Protein AF-A0A4D8Q674-F1 (afdb_monomer_lite)

Radius of gyration: 17.59 Å; chains: 1; bounding box: 39×34×54 Å

Foldseek 3Di:
DDDDAPPVQDQPDDPVSPDDDPDDGDGHPDDDPLLVQLVVLVVQLVVLVVQLVPDDPVCVVVVDPSNVVSVVSNVVSLVSNLCSCQPDPVSLSSLVVVLVPDDPPDVVNVVCVVSSVVRVD

Secondary structure (DSSP, 8-state):
---------S-SS-STTSS--SSPPPPTTPPPHHHHHHHHHHHHHHHHHHHHHHS-HHHHHHT-HHHHHHHHHHHHHHHHHHHHHTSSHHHHHHHHHHHHHS-TT-HHHHHHHHHHHHH--

Sequence (121 aa):
MMSAYSRYLDHPLSRGYREPPPTDYVGAGELPPEEMEVRLALAAWAEANREYNRLGVFDRLFGTAAERKARAAAVRATEILTETAGRTPEHVAALSRFVSVIPKDHGARQALAPLIARVGA

Organism: Azospirillum brasilense (NCBI:txid192)

Structure (mmCIF, N/CA/C/O backbone):
data_AF-A0A4D8Q674-F1
#
_entry.id   AF-A0A4D8Q674-F1
#
loop_
_atom_site.group_PDB
_atom_site.id
_atom_site.type_symbol
_atom_site.label_atom_id
_atom_site.label_alt_id
_atom_site.label_comp_id
_atom_site.label_asym_id
_atom_site.label_entity_id
_atom_site.label_seq_id
_atom_site.pdbx_PDB_ins_code
_atom_site.Cartn_x
_atom_site.Cartn_y
_atom_site.Cartn_z
_atom_site.occupancy
_atom_site.B_iso_or_equiv
_atom_site.auth_seq_id
_atom_site.auth_comp_id
_atom_site.auth_asym_id
_atom_site.auth_atom_id
_atom_site.pdbx_PDB_model_num
ATOM 1 N N . MET A 1 1 ? 16.180 -19.936 -33.296 1.00 40.00 1 MET A N 1
ATOM 2 C CA . MET A 1 1 ? 16.243 -20.083 -31.829 1.00 40.00 1 MET A CA 1
ATOM 3 C C . MET A 1 1 ? 16.816 -18.779 -31.286 1.00 40.00 1 MET A C 1
ATOM 5 O O . MET A 1 1 ? 17.993 -18.535 -31.489 1.00 40.00 1 MET A O 1
ATOM 9 N N . MET A 1 2 ? 15.986 -17.894 -30.729 1.00 31.62 2 MET A N 1
ATOM 10 C CA . MET A 1 2 ? 16.432 -16.698 -29.999 1.00 31.62 2 MET A CA 1
ATOM 11 C C . MET A 1 2 ? 15.600 -16.619 -28.718 1.00 31.62 2 MET A C 1
ATOM 13 O O . MET A 1 2 ? 14.395 -16.386 -28.773 1.00 31.62 2 MET A O 1
ATOM 17 N N . SER A 1 3 ? 16.268 -16.915 -27.601 1.00 36.03 3 SER A N 1
ATOM 18 C CA . SER A 1 3 ? 15.808 -16.719 -26.220 1.00 36.03 3 SER A CA 1
ATOM 19 C C . SER A 1 3 ? 15.387 -15.255 -26.026 1.00 36.03 3 SER A C 1
ATOM 21 O O . SER A 1 3 ? 16.068 -14.357 -26.507 1.00 36.03 3 SER A O 1
ATOM 23 N N . ALA A 1 4 ? 14.183 -14.984 -25.523 1.00 41.06 4 ALA A N 1
ATOM 24 C CA . ALA A 1 4 ? 13.855 -14.913 -24.096 1.00 41.06 4 ALA A CA 1
ATOM 25 C C . ALA A 1 4 ? 14.394 -13.631 -23.427 1.00 41.06 4 ALA A C 1
ATOM 27 O O . ALA A 1 4 ? 15.330 -13.673 -22.638 1.00 41.06 4 ALA A O 1
ATOM 28 N N . TYR A 1 5 ? 13.765 -12.492 -23.728 1.00 36.34 5 TYR A N 1
ATOM 29 C CA . TYR A 1 5 ? 13.939 -11.256 -22.963 1.00 36.34 5 TYR A CA 1
ATOM 30 C C . TYR A 1 5 ? 12.572 -10.620 -22.730 1.00 36.34 5 TYR A C 1
ATOM 32 O O . TYR A 1 5 ? 11.934 -10.155 -23.674 1.00 36.34 5 TYR A O 1
ATOM 40 N N . SER A 1 6 ? 12.120 -10.591 -21.476 1.00 42.38 6 SER A N 1
ATOM 41 C CA . SER A 1 6 ? 10.995 -9.745 -21.079 1.00 42.38 6 SER A CA 1
ATOM 42 C C . SER A 1 6 ? 11.545 -8.440 -20.522 1.00 42.38 6 SER A C 1
ATOM 44 O O . SER A 1 6 ? 11.628 -8.242 -19.313 1.00 42.38 6 SER A O 1
ATOM 46 N N . ARG A 1 7 ? 11.892 -7.520 -21.429 1.00 47.84 7 ARG A N 1
ATOM 47 C CA . ARG A 1 7 ? 11.858 -6.091 -21.122 1.00 47.84 7 ARG A CA 1
ATOM 48 C C . ARG A 1 7 ? 10.386 -5.839 -20.779 1.00 47.84 7 ARG A C 1
ATOM 50 O O . ARG A 1 7 ? 9.587 -5.948 -21.697 1.00 47.84 7 ARG A O 1
ATOM 57 N N . TYR A 1 8 ? 9.945 -5.548 -19.544 1.00 46.34 8 TYR A N 1
ATOM 58 C CA . TYR A 1 8 ? 8.555 -5.058 -19.309 1.00 46.34 8 TYR A CA 1
ATOM 59 C C . TYR A 1 8 ? 8.423 -3.622 -19.790 1.00 46.34 8 TYR A C 1
ATOM 61 O O . TYR A 1 8 ? 7.955 -2.708 -19.114 1.00 46.34 8 TYR A O 1
ATOM 69 N N . LEU A 1 9 ? 8.924 -3.493 -21.008 1.00 41.72 9 LEU A N 1
ATOM 70 C CA . LEU A 1 9 ? 9.182 -2.366 -21.793 1.00 41.72 9 LEU A CA 1
ATOM 71 C C . LEU A 1 9 ? 8.153 -2.407 -23.029 1.00 41.72 9 LEU A C 1
ATOM 73 O O . LEU A 1 9 ? 8.640 -2.529 -24.141 1.00 41.72 9 LEU A O 1
ATOM 77 N N . ASP A 1 10 ? 6.782 -2.425 -22.923 1.00 46.00 10 ASP A N 1
ATOM 78 C CA . ASP A 1 10 ? 5.856 -1.227 -23.154 1.00 46.00 10 ASP A CA 1
ATOM 79 C C . ASP A 1 10 ? 5.058 -0.606 -21.941 1.00 46.00 10 ASP A C 1
ATOM 81 O O . ASP A 1 10 ? 4.371 -1.315 -21.210 1.00 46.00 10 ASP A O 1
ATOM 85 N N . HIS A 1 11 ? 5.189 0.723 -21.672 1.00 45.94 11 HIS A N 1
ATOM 86 C CA . HIS A 1 11 ? 4.459 1.439 -20.597 1.00 45.94 11 HIS A CA 1
ATOM 87 C C . HIS A 1 11 ? 2.995 1.316 -20.976 1.00 45.94 11 HIS A C 1
ATOM 89 O O . HIS A 1 11 ? 2.693 1.521 -22.153 1.00 45.94 11 HIS A O 1
ATOM 95 N N . PRO A 1 12 ? 2.045 1.105 -20.049 1.00 49.25 12 PRO A N 1
ATOM 96 C CA . PRO A 1 12 ? 0.657 0.991 -20.469 1.00 49.25 12 PRO A CA 1
ATOM 97 C C . PRO A 1 12 ? 0.154 2.220 -21.251 1.00 49.25 12 PRO A C 1
ATOM 99 O O . PRO A 1 12 ? -0.845 2.077 -21.943 1.00 49.25 12 PRO A O 1
ATOM 102 N N . LEU A 1 13 ? 0.829 3.391 -21.184 1.00 41.25 13 LEU A N 1
ATOM 103 C CA . LEU A 1 13 ? 0.395 4.644 -21.825 1.00 41.25 13 LEU A CA 1
ATOM 104 C C . LEU A 1 13 ? 1.499 5.688 -22.221 1.00 41.25 13 LEU A C 1
ATOM 106 O O . LEU A 1 13 ? 1.140 6.844 -22.419 1.00 41.25 13 LEU A O 1
ATOM 110 N N . SER A 1 14 ? 2.807 5.386 -22.392 1.00 41.69 14 SER A N 1
ATOM 111 C CA . SER A 1 14 ? 3.807 6.424 -22.808 1.00 41.69 14 SER A CA 1
ATOM 112 C C . SER A 1 14 ? 4.899 5.983 -23.809 1.00 41.69 14 SER A C 1
ATOM 114 O O . SER A 1 14 ? 5.459 4.898 -23.697 1.00 41.69 14 SER A O 1
ATOM 116 N N . ARG A 1 15 ? 5.230 6.894 -24.754 1.00 39.22 15 ARG A N 1
ATOM 117 C CA . ARG A 1 15 ? 6.215 6.810 -25.870 1.00 39.22 15 ARG A CA 1
ATOM 118 C C . ARG A 1 15 ? 7.691 6.674 -25.447 1.00 39.22 15 ARG A C 1
ATOM 120 O O . ARG A 1 15 ? 8.512 6.307 -26.288 1.00 39.22 15 ARG A O 1
ATOM 127 N N . GLY A 1 16 ? 8.035 6.982 -24.193 1.00 42.06 16 GLY A N 1
ATOM 128 C CA . GLY A 1 16 ? 9.397 6.969 -23.617 1.00 42.06 16 GLY A CA 1
ATOM 129 C C . GLY A 1 16 ? 9.958 5.574 -23.332 1.00 42.06 16 GLY A C 1
ATOM 130 O O . GLY A 1 16 ? 10.714 5.369 -22.397 1.00 42.06 16 GLY A O 1
ATOM 131 N N . TYR A 1 17 ? 9.549 4.610 -24.138 1.00 48.50 17 TYR A N 1
ATOM 132 C CA . TYR A 1 17 ? 9.998 3.229 -24.115 1.00 48.50 17 TYR A CA 1
ATOM 133 C C . TYR A 1 17 ? 11.053 2.903 -25.160 1.00 48.50 17 TYR A C 1
ATOM 135 O O . TYR A 1 17 ? 11.489 1.762 -25.315 1.00 48.50 17 TYR A O 1
ATOM 143 N N . ARG A 1 18 ? 11.458 3.918 -25.918 1.00 39.50 18 ARG A N 1
ATOM 144 C CA . ARG A 1 18 ? 12.379 3.791 -27.043 1.00 39.50 18 ARG A CA 1
ATOM 145 C C . ARG A 1 18 ? 13.849 3.742 -26.647 1.00 39.50 18 ARG A C 1
ATOM 147 O O . ARG A 1 18 ? 14.642 3.342 -27.489 1.00 39.50 18 ARG A O 1
ATOM 154 N N . GLU A 1 19 ? 14.209 4.066 -25.409 1.00 37.97 19 GLU A N 1
ATOM 155 C CA . GLU A 1 19 ? 15.609 4.059 -24.979 1.00 37.97 19 GLU A CA 1
ATOM 156 C C . GLU A 1 19 ? 15.793 3.073 -23.817 1.00 37.97 19 GLU A C 1
ATOM 158 O O . GLU A 1 19 ? 15.081 3.174 -22.815 1.00 37.97 19 GLU A O 1
ATOM 163 N N . PRO A 1 20 ? 16.653 2.047 -23.968 1.00 42.28 20 PRO A N 1
ATOM 164 C CA . PRO A 1 20 ? 16.890 1.082 -22.907 1.00 42.28 20 PRO A CA 1
ATOM 165 C C . PRO A 1 20 ? 17.674 1.744 -21.760 1.00 42.28 20 PRO A C 1
ATOM 167 O O . PRO A 1 20 ? 18.674 2.412 -22.034 1.00 42.28 20 PRO A O 1
ATOM 170 N N . PRO A 1 21 ? 17.250 1.566 -20.492 1.00 42.53 21 PRO A N 1
ATOM 171 C CA . PRO A 1 21 ? 18.035 2.003 -19.343 1.00 42.53 21 PRO A CA 1
ATOM 172 C C . PRO A 1 21 ? 19.382 1.256 -19.304 1.00 42.53 21 PRO A C 1
ATOM 174 O O . PRO A 1 21 ? 19.467 0.116 -19.772 1.00 42.53 21 PRO A O 1
ATOM 177 N N . PRO A 1 22 ? 20.448 1.874 -18.769 1.00 41.44 22 PRO A N 1
ATOM 178 C CA . PRO A 1 22 ? 21.785 1.298 -18.751 1.00 41.44 22 PRO A CA 1
ATOM 179 C C . PRO A 1 22 ? 21.950 0.356 -17.549 1.00 41.44 22 PRO A C 1
ATOM 181 O O . PRO A 1 22 ? 22.749 0.638 -16.662 1.00 41.44 22 PRO A O 1
ATOM 184 N N . THR A 1 23 ? 21.191 -0.741 -17.476 1.00 43.50 23 THR A N 1
ATOM 185 C CA . THR A 1 23 ? 21.369 -1.716 -16.383 1.00 43.50 23 THR A CA 1
ATOM 186 C C . THR A 1 23 ? 20.956 -3.139 -16.756 1.00 43.50 23 THR A C 1
ATOM 188 O O . THR A 1 23 ? 20.232 -3.367 -17.725 1.00 43.50 23 THR A O 1
ATOM 191 N N . ASP A 1 24 ? 21.504 -4.082 -15.988 1.00 47.12 24 ASP A N 1
ATOM 192 C CA . ASP A 1 24 ? 21.675 -5.505 -16.273 1.00 47.12 24 ASP A CA 1
ATOM 193 C C . ASP A 1 24 ? 20.411 -6.270 -16.699 1.00 47.12 24 ASP A C 1
ATOM 195 O O . ASP A 1 24 ? 19.303 -6.077 -16.202 1.00 47.12 24 ASP A O 1
ATOM 199 N N . TYR A 1 25 ? 20.611 -7.190 -17.643 1.00 52.34 25 TYR A N 1
ATOM 200 C CA . TYR A 1 25 ? 19.582 -8.059 -18.205 1.00 52.34 25 TYR A CA 1
ATOM 201 C C . TYR A 1 25 ? 18.948 -8.958 -17.127 1.00 52.34 25 TYR A C 1
ATOM 203 O O . TYR A 1 25 ? 19.627 -9.806 -16.556 1.00 52.34 25 TYR A O 1
ATOM 211 N N . VAL A 1 26 ? 17.632 -8.835 -16.914 1.00 49.84 26 VAL A N 1
ATOM 212 C CA . VAL A 1 26 ? 16.843 -9.766 -16.084 1.00 49.84 26 VAL A CA 1
ATOM 213 C C . VAL A 1 26 ? 16.473 -11.001 -16.912 1.00 49.84 26 VAL A C 1
ATOM 215 O O . VAL A 1 26 ? 15.988 -10.874 -18.045 1.00 49.84 26 VAL A O 1
ATOM 218 N N . GLY A 1 27 ? 16.714 -12.200 -16.374 1.00 45.41 27 GLY A N 1
ATOM 219 C CA . GLY A 1 27 ? 16.444 -13.461 -17.060 1.00 45.41 27 GLY A CA 1
ATOM 220 C C . GLY A 1 27 ? 14.954 -13.657 -17.353 1.00 45.41 27 GLY A C 1
ATOM 221 O O . GLY A 1 27 ? 14.075 -13.209 -16.617 1.00 45.41 27 GLY A O 1
ATOM 222 N N . ALA A 1 28 ? 14.625 -14.338 -18.451 1.00 44.72 28 ALA A N 1
ATOM 223 C CA . ALA A 1 28 ? 13.232 -14.645 -18.759 1.00 44.72 28 ALA A CA 1
ATOM 224 C C . ALA A 1 28 ? 12.599 -15.517 -17.660 1.00 44.72 28 ALA A C 1
ATOM 226 O O . ALA A 1 28 ? 13.077 -16.612 -17.377 1.00 44.72 28 ALA A O 1
ATOM 227 N N . GLY A 1 29 ? 11.500 -15.033 -17.075 1.00 52.47 29 GLY A N 1
ATOM 228 C CA . GLY A 1 29 ? 10.817 -15.681 -15.950 1.00 52.47 29 GLY A CA 1
ATOM 229 C C . GLY A 1 29 ? 11.205 -15.127 -14.576 1.00 52.47 29 GLY A C 1
ATOM 230 O O . GLY A 1 29 ? 10.549 -15.466 -13.593 1.00 52.47 29 GLY A O 1
ATOM 231 N N . GLU A 1 30 ? 12.204 -14.247 -14.499 1.00 60.31 30 GLU A N 1
ATOM 232 C CA . GLU A 1 30 ? 12.587 -13.580 -13.257 1.00 60.31 30 GLU A CA 1
ATOM 233 C C . GLU A 1 30 ? 11.774 -12.299 -13.046 1.00 60.31 30 GLU A C 1
ATOM 235 O O . GLU A 1 30 ? 11.471 -11.546 -13.977 1.00 60.31 30 GLU A O 1
ATOM 240 N N . LEU A 1 31 ? 11.386 -12.069 -11.792 1.00 65.88 31 LEU A N 1
ATOM 241 C CA . LEU A 1 31 ? 10.787 -10.812 -11.365 1.00 65.88 31 LEU A CA 1
ATOM 242 C C . LEU A 1 31 ? 11.900 -9.777 -11.178 1.00 65.88 31 LEU A C 1
ATOM 244 O O . LEU A 1 31 ? 12.851 -10.071 -10.452 1.00 65.88 31 LEU A O 1
ATOM 248 N N . PRO A 1 32 ? 11.773 -8.571 -11.762 1.00 75.06 32 PRO A N 1
ATOM 249 C CA . PRO A 1 32 ? 12.696 -7.483 -11.475 1.00 75.06 32 PRO A CA 1
ATOM 250 C C . PRO A 1 32 ? 12.771 -7.224 -9.963 1.00 75.06 32 PRO A C 1
ATOM 252 O O . PRO A 1 32 ? 11.733 -7.310 -9.287 1.00 75.06 32 PRO A O 1
ATOM 255 N N . PRO A 1 33 ? 13.955 -6.904 -9.418 1.00 82.12 33 PRO A N 1
ATOM 256 C CA . PRO A 1 33 ? 14.118 -6.659 -7.988 1.00 82.12 33 PRO A CA 1
ATOM 257 C C . PRO A 1 33 ? 13.190 -5.542 -7.490 1.00 82.12 33 PRO A C 1
ATOM 259 O O . PRO A 1 33 ? 12.568 -5.687 -6.440 1.00 82.12 33 PRO A O 1
ATOM 262 N N . GLU A 1 34 ? 12.968 -4.501 -8.292 1.00 83.50 34 GLU A N 1
ATOM 263 C CA . GLU A 1 34 ? 12.061 -3.392 -7.976 1.00 83.50 34 GLU A CA 1
ATOM 264 C C . GLU A 1 34 ? 10.605 -3.860 -7.881 1.00 83.50 34 GLU A C 1
ATOM 266 O O . GLU A 1 34 ? 9.838 -3.407 -7.031 1.00 83.50 34 GLU A O 1
ATOM 271 N N . GLU A 1 35 ? 10.201 -4.812 -8.729 1.00 83.69 35 GLU A N 1
ATOM 272 C CA . GLU A 1 35 ? 8.858 -5.383 -8.656 1.00 83.69 35 GLU A CA 1
ATOM 273 C C . GLU A 1 35 ? 8.690 -6.261 -7.413 1.00 83.69 35 GLU A C 1
ATOM 275 O O . GLU A 1 35 ? 7.621 -6.251 -6.797 1.00 83.69 35 GLU A O 1
ATOM 280 N N . MET A 1 36 ? 9.736 -6.981 -7.004 1.00 86.88 36 MET A N 1
ATOM 281 C CA . MET A 1 36 ? 9.733 -7.726 -5.745 1.00 86.88 36 MET A CA 1
ATOM 282 C C . MET A 1 36 ? 9.612 -6.782 -4.540 1.00 86.88 36 MET A C 1
ATOM 284 O O . MET A 1 36 ? 8.763 -7.006 -3.676 1.00 86.88 36 MET A O 1
ATOM 288 N N . GLU A 1 37 ? 10.395 -5.703 -4.502 1.00 90.75 37 GLU A N 1
ATOM 289 C CA . GLU A 1 37 ? 10.343 -4.696 -3.435 1.00 90.75 37 GLU A CA 1
ATOM 290 C C . GLU A 1 37 ? 8.955 -4.055 -3.323 1.00 90.75 37 GLU A C 1
ATOM 292 O O . GLU A 1 37 ? 8.371 -4.007 -2.234 1.00 90.75 37 GLU A O 1
ATOM 297 N N . VAL A 1 38 ? 8.374 -3.637 -4.453 1.00 90.12 38 VAL A N 1
ATOM 298 C CA . VAL A 1 38 ? 7.022 -3.061 -4.487 1.00 90.12 38 VAL A CA 1
ATOM 299 C C . VAL A 1 38 ? 5.970 -4.077 -4.037 1.00 90.12 38 VAL A C 1
ATOM 301 O O . VAL A 1 38 ? 5.065 -3.719 -3.283 1.00 90.12 38 VAL A O 1
ATOM 304 N N . ARG A 1 39 ? 6.078 -5.353 -4.431 1.00 90.62 39 ARG A N 1
ATOM 305 C CA . ARG A 1 39 ? 5.149 -6.413 -3.993 1.00 90.62 39 ARG A CA 1
ATOM 306 C C . ARG A 1 39 ? 5.219 -6.664 -2.490 1.00 90.62 39 ARG A C 1
ATOM 308 O O . ARG A 1 39 ? 4.172 -6.822 -1.863 1.00 90.62 39 ARG A O 1
ATOM 315 N N . LEU A 1 40 ? 6.417 -6.682 -1.909 1.00 93.50 40 LEU A N 1
ATOM 316 C CA . LEU A 1 40 ? 6.598 -6.840 -0.464 1.00 93.50 40 LEU A CA 1
ATOM 317 C C . LEU A 1 40 ? 5.989 -5.659 0.303 1.00 93.50 40 LEU A C 1
ATOM 319 O O . LEU A 1 40 ? 5.240 -5.868 1.261 1.00 93.50 40 LEU A O 1
ATOM 323 N N . ALA A 1 41 ? 6.234 -4.430 -0.158 1.00 93.81 41 ALA A N 1
ATOM 324 C CA . ALA A 1 41 ? 5.642 -3.231 0.431 1.00 93.81 41 ALA A CA 1
ATOM 325 C C . ALA A 1 41 ? 4.105 -3.223 0.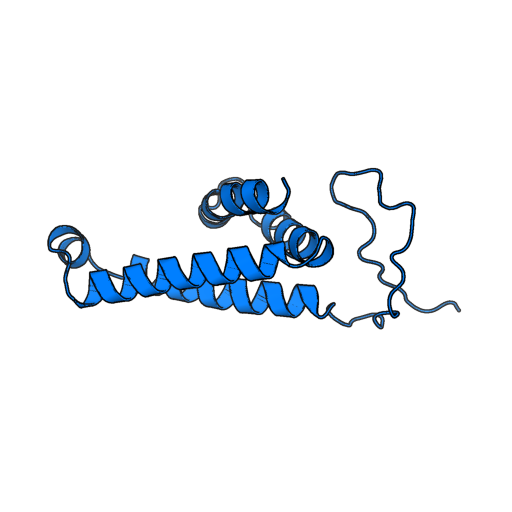305 1.00 93.81 41 ALA A C 1
ATOM 327 O O . ALA A 1 41 ? 3.403 -2.908 1.267 1.00 93.81 41 ALA A O 1
ATOM 328 N N . LEU A 1 42 ? 3.567 -3.640 -0.846 1.00 92.81 42 LEU A N 1
ATOM 329 C CA . LEU A 1 42 ? 2.124 -3.779 -1.072 1.00 92.81 42 LEU A CA 1
ATOM 330 C C . LEU A 1 42 ? 1.488 -4.836 -0.169 1.00 92.81 42 LEU A C 1
ATOM 332 O O . LEU A 1 42 ? 0.399 -4.607 0.355 1.00 92.81 42 LEU A O 1
ATOM 336 N N . ALA A 1 43 ? 2.144 -5.980 0.031 1.00 92.56 43 ALA A N 1
ATOM 337 C CA . ALA A 1 43 ? 1.649 -7.030 0.917 1.00 92.56 43 ALA A CA 1
ATOM 338 C C . ALA A 1 43 ? 1.576 -6.541 2.372 1.00 92.56 43 ALA A C 1
ATOM 340 O O . ALA A 1 43 ? 0.557 -6.736 3.039 1.00 92.56 43 ALA A O 1
ATOM 341 N N . ALA A 1 44 ? 2.614 -5.841 2.840 1.00 93.38 44 ALA A N 1
ATOM 342 C CA . ALA A 1 44 ? 2.629 -5.232 4.169 1.00 93.38 44 ALA A CA 1
ATOM 343 C C . ALA A 1 44 ? 1.529 -4.168 4.323 1.00 93.38 44 ALA A C 1
ATOM 345 O O . ALA A 1 44 ? 0.809 -4.154 5.323 1.00 93.38 44 ALA A O 1
ATOM 346 N N . TRP A 1 45 ? 1.349 -3.315 3.311 1.00 95.44 45 TRP A N 1
ATOM 347 C CA . TRP A 1 45 ? 0.270 -2.330 3.271 1.00 95.44 45 TRP A CA 1
ATOM 348 C C . TRP A 1 45 ? -1.115 -2.981 3.315 1.00 95.44 45 TRP A C 1
ATOM 350 O O . TRP A 1 45 ? -1.980 -2.540 4.078 1.00 95.44 45 TRP A O 1
ATOM 360 N N . ALA A 1 46 ? -1.326 -4.045 2.540 1.00 92.44 46 ALA A N 1
ATOM 361 C CA . ALA A 1 46 ? -2.596 -4.754 2.483 1.00 92.44 46 ALA A CA 1
ATOM 362 C C . ALA A 1 46 ? -2.947 -5.397 3.831 1.00 92.44 46 ALA A C 1
ATOM 364 O O . ALA A 1 46 ? -4.079 -5.244 4.293 1.00 92.44 46 ALA A O 1
ATOM 365 N N . GLU A 1 47 ? -1.996 -6.064 4.493 1.00 94.50 47 GLU A N 1
ATOM 366 C CA . GLU A 1 47 ? -2.259 -6.684 5.797 1.00 94.50 47 GLU A CA 1
ATOM 367 C C . GLU A 1 47 ? -2.495 -5.630 6.887 1.00 94.50 47 GLU A C 1
ATOM 369 O O . GLU A 1 47 ? -3.459 -5.754 7.642 1.00 94.50 47 GLU A O 1
ATOM 374 N N . ALA A 1 48 ? -1.715 -4.543 6.919 1.00 93.56 48 ALA A N 1
ATOM 375 C CA . ALA A 1 48 ? -1.921 -3.461 7.886 1.00 93.56 48 ALA A CA 1
ATOM 376 C C . ALA A 1 48 ? -3.306 -2.804 7.732 1.00 93.56 48 ALA A C 1
ATOM 378 O O . ALA A 1 48 ? -4.007 -2.557 8.716 1.00 93.56 48 ALA A O 1
ATOM 379 N N . ASN A 1 49 ? -3.752 -2.577 6.492 1.00 91.12 49 ASN A N 1
ATOM 380 C CA . ASN A 1 49 ? -5.096 -2.060 6.226 1.00 91.12 49 ASN A CA 1
ATOM 381 C C . ASN A 1 49 ? -6.182 -3.087 6.548 1.00 91.12 49 ASN A C 1
ATOM 383 O O . ASN A 1 49 ? -7.265 -2.717 6.998 1.00 91.12 49 ASN A O 1
ATOM 387 N N . ARG A 1 50 ? -5.925 -4.380 6.347 1.00 91.81 50 ARG A N 1
ATOM 388 C CA . ARG A 1 50 ? -6.855 -5.442 6.733 1.00 91.81 50 ARG A CA 1
ATOM 389 C C . ARG A 1 50 ? -7.025 -5.506 8.247 1.00 91.81 50 ARG A C 1
ATOM 391 O O . ARG A 1 50 ? -8.153 -5.634 8.713 1.00 91.81 50 ARG A O 1
ATOM 398 N N . GLU A 1 51 ? -5.941 -5.401 9.007 1.00 89.88 51 GLU A N 1
ATOM 399 C CA . GLU A 1 51 ? -5.971 -5.348 10.471 1.00 89.88 51 GLU A CA 1
ATOM 400 C C . GLU A 1 51 ? -6.744 -4.121 10.964 1.00 89.88 51 GLU A C 1
ATOM 402 O O . GLU A 1 51 ? -7.668 -4.267 11.763 1.00 89.88 51 GLU A O 1
ATOM 407 N N . TYR A 1 52 ? -6.468 -2.940 10.405 1.00 90.00 52 TYR A N 1
ATOM 408 C CA . TYR A 1 52 ? -7.226 -1.727 10.718 1.00 90.00 52 TYR A CA 1
ATOM 409 C C . TYR A 1 52 ? -8.722 -1.872 10.399 1.00 90.00 52 TYR A C 1
ATOM 411 O O . TYR A 1 52 ? -9.584 -1.530 11.210 1.00 90.00 52 TYR A O 1
ATOM 419 N N . ASN A 1 53 ? -9.050 -2.447 9.240 1.00 87.94 53 ASN A N 1
ATOM 420 C CA . ASN A 1 53 ? -10.434 -2.619 8.809 1.00 87.94 53 ASN A CA 1
ATOM 421 C C . ASN A 1 53 ? -11.194 -3.709 9.578 1.00 87.94 53 ASN A C 1
ATOM 423 O O . ASN A 1 53 ? -12.423 -3.659 9.618 1.00 87.94 53 ASN A O 1
ATOM 427 N N . ARG A 1 54 ? -10.501 -4.664 10.209 1.00 90.88 54 ARG A N 1
ATOM 428 C CA . ARG A 1 54 ? -11.111 -5.681 11.085 1.00 90.88 54 ARG A CA 1
ATOM 429 C C . ARG A 1 54 ? -11.592 -5.110 12.419 1.00 90.88 54 ARG A C 1
ATOM 431 O O . ARG A 1 54 ? -12.405 -5.755 13.076 1.00 90.88 54 ARG A O 1
ATOM 438 N N . LEU A 1 55 ? -11.108 -3.935 12.822 1.00 89.69 55 LEU A N 1
ATOM 439 C CA . LEU A 1 55 ? -11.539 -3.304 14.065 1.00 89.69 55 LEU A CA 1
ATOM 440 C C . LEU A 1 55 ? -13.013 -2.916 14.008 1.00 89.69 55 LEU A C 1
ATOM 442 O O . LEU A 1 55 ? -13.488 -2.368 13.003 1.00 89.69 55 LEU A O 1
ATOM 446 N N . GLY A 1 56 ? -13.712 -3.184 15.111 1.00 87.81 56 GLY A N 1
ATOM 447 C CA . GLY A 1 56 ? -15.135 -2.921 15.242 1.00 87.81 56 GLY A CA 1
ATOM 448 C C . GLY A 1 56 ? -15.455 -1.427 15.259 1.00 87.81 56 GLY A C 1
ATOM 449 O O . GLY A 1 56 ? -14.600 -0.573 15.490 1.00 87.81 56 GLY A O 1
ATOM 450 N N . VAL A 1 57 ? -16.731 -1.100 15.054 1.00 86.31 57 VAL A N 1
ATOM 451 C CA . VAL A 1 57 ? -17.216 0.292 15.075 1.00 86.31 57 VAL A CA 1
ATOM 452 C C . VAL A 1 57 ? -16.919 0.967 16.420 1.00 86.31 57 VAL A C 1
ATOM 454 O O . VAL A 1 57 ? -16.541 2.134 16.446 1.00 86.31 57 VAL A O 1
ATOM 457 N N . PHE A 1 58 ? -17.007 0.231 17.530 1.00 89.19 58 PHE A N 1
ATOM 458 C CA . PHE A 1 58 ? -16.697 0.763 18.858 1.00 89.19 58 PHE A CA 1
ATOM 459 C C . PHE A 1 58 ? -15.212 1.080 19.049 1.00 89.19 58 PHE A C 1
ATOM 461 O O . PHE A 1 58 ? -14.896 2.118 19.625 1.00 89.19 58 PHE A O 1
ATOM 468 N N . ASP A 1 59 ? -14.304 0.259 18.512 1.00 87.25 59 ASP A N 1
ATOM 469 C CA . ASP A 1 59 ? -12.867 0.555 18.549 1.00 87.25 59 ASP A CA 1
ATOM 470 C C . ASP A 1 59 ? -12.551 1.876 17.846 1.00 87.25 59 ASP A C 1
ATOM 472 O O . ASP A 1 59 ? -11.772 2.683 18.355 1.00 87.25 59 ASP A O 1
ATOM 476 N N . ARG A 1 60 ? -13.220 2.117 16.711 1.00 83.31 60 ARG A N 1
ATOM 477 C CA . ARG A 1 60 ? -13.092 3.346 15.917 1.00 83.31 60 ARG A CA 1
ATOM 478 C C . ARG A 1 60 ? -13.701 4.562 16.601 1.00 83.31 60 ARG A C 1
ATOM 480 O O . ARG A 1 60 ? -13.086 5.621 16.597 1.00 83.31 60 ARG A O 1
ATOM 487 N N . LEU A 1 61 ? -14.882 4.418 17.201 1.00 88.50 61 LEU A N 1
ATOM 488 C CA . LEU A 1 61 ? -15.568 5.521 17.883 1.00 88.50 61 LEU A CA 1
ATOM 489 C C . LEU A 1 61 ? -14.843 5.962 19.156 1.00 88.50 61 LEU A C 1
ATOM 491 O O . LEU A 1 61 ? -14.763 7.155 19.433 1.00 88.50 61 LEU A O 1
ATOM 495 N N . PHE A 1 62 ? -14.312 5.009 19.920 1.00 90.44 62 PHE A N 1
ATOM 496 C CA . PHE A 1 62 ? -13.657 5.293 21.196 1.00 90.44 62 PHE A CA 1
ATOM 497 C C . PHE A 1 62 ? -12.134 5.412 21.089 1.00 90.44 62 PHE A C 1
ATOM 499 O O . PHE A 1 62 ? -11.473 5.636 22.104 1.00 90.44 62 PHE A O 1
ATOM 506 N N . GLY A 1 63 ? -11.571 5.272 19.882 1.00 87.94 63 GLY A N 1
ATOM 507 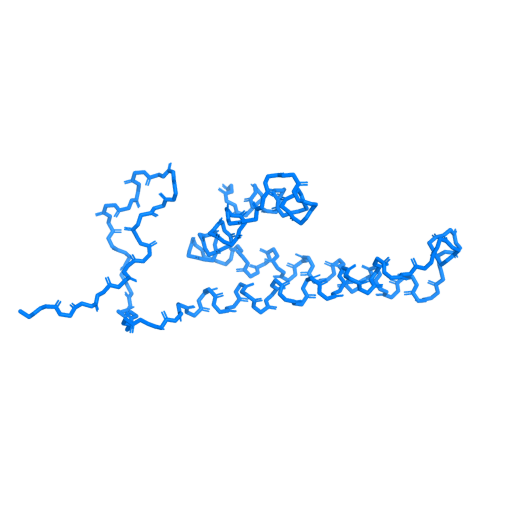C CA . GLY A 1 63 ? -10.139 5.407 19.623 1.00 87.94 63 GLY A CA 1
ATOM 508 C C . GLY A 1 63 ? -9.311 4.532 20.556 1.00 87.94 63 GLY A C 1
ATOM 509 O O . GLY A 1 63 ? -8.415 5.035 21.239 1.00 87.94 63 GLY A O 1
ATOM 510 N N . THR A 1 64 ? -9.658 3.246 20.660 1.00 92.50 64 THR A N 1
ATOM 511 C CA . THR A 1 64 ? -9.031 2.318 21.611 1.00 92.50 64 THR A CA 1
ATOM 512 C C . THR A 1 64 ? -7.523 2.203 21.367 1.00 92.50 64 THR A C 1
ATOM 514 O O . THR A 1 64 ? -7.000 2.573 20.316 1.00 92.50 64 THR A O 1
ATOM 517 N N . ALA A 1 65 ? -6.771 1.683 22.343 1.00 91.81 65 ALA A N 1
ATOM 518 C CA . ALA A 1 65 ? -5.336 1.457 22.147 1.00 91.81 65 ALA A CA 1
ATOM 519 C C . ALA A 1 65 ? -5.054 0.543 20.935 1.00 91.81 65 ALA A C 1
ATOM 521 O O . ALA A 1 65 ? -4.068 0.752 20.228 1.00 91.81 65 ALA A O 1
ATOM 522 N N . ALA A 1 66 ? -5.945 -0.421 20.674 1.00 90.00 66 ALA A N 1
ATOM 523 C CA . ALA A 1 66 ? -5.904 -1.274 19.492 1.00 90.00 66 ALA A CA 1
ATOM 524 C C . ALA A 1 66 ? -6.130 -0.472 18.200 1.00 90.00 66 ALA A C 1
ATOM 526 O O . ALA A 1 66 ? -5.349 -0.617 17.260 1.00 90.00 66 ALA A O 1
ATOM 527 N N . GLU A 1 67 ? -7.120 0.427 18.178 1.00 92.88 67 GLU A N 1
ATOM 528 C CA . GLU A 1 67 ? -7.363 1.322 17.041 1.00 92.88 67 GLU A CA 1
ATOM 529 C C . GLU A 1 67 ? -6.165 2.198 16.724 1.00 92.88 67 GLU A C 1
ATOM 531 O O . GLU A 1 67 ? -5.675 2.172 15.594 1.00 92.88 67 GLU A O 1
ATOM 536 N N . ARG A 1 68 ? -5.621 2.889 17.726 1.00 92.69 68 ARG A N 1
ATOM 537 C CA . ARG A 1 68 ? -4.480 3.785 17.515 1.00 92.69 68 ARG A CA 1
ATOM 538 C C . ARG A 1 68 ? -3.264 3.032 16.991 1.00 92.69 68 ARG A C 1
ATOM 540 O O . ARG A 1 68 ? -2.563 3.536 16.115 1.00 92.69 68 ARG A O 1
ATOM 547 N N . LYS A 1 69 ? -3.022 1.818 17.499 1.00 94.00 69 LYS A N 1
ATOM 548 C CA . LYS A 1 69 ? -1.919 0.960 17.052 1.00 94.00 69 LYS A CA 1
ATOM 549 C C . LYS A 1 69 ? -2.110 0.506 15.604 1.00 94.00 69 LYS A C 1
ATOM 551 O O . LYS A 1 69 ? -1.187 0.661 14.807 1.00 94.00 69 LYS A O 1
ATOM 556 N N . ALA A 1 70 ? -3.283 -0.019 15.256 1.00 92.94 70 ALA A N 1
ATOM 557 C CA . ALA A 1 70 ? -3.566 -0.482 13.899 1.00 92.94 70 ALA A CA 1
ATOM 558 C C . ALA A 1 70 ? -3.556 0.681 12.894 1.00 92.94 70 ALA A C 1
ATOM 560 O O . ALA A 1 70 ? -2.994 0.558 11.807 1.00 92.94 70 ALA A O 1
ATOM 561 N N . ARG A 1 71 ? -4.090 1.845 13.283 1.00 92.81 71 ARG A N 1
ATOM 562 C CA . ARG A 1 71 ? -4.030 3.072 12.483 1.00 92.81 71 ARG A CA 1
ATOM 563 C C . ARG A 1 71 ? -2.589 3.499 12.228 1.00 92.81 71 ARG A C 1
ATOM 565 O O . ARG A 1 71 ? -2.228 3.758 11.085 1.00 92.81 71 ARG A O 1
ATOM 572 N N . ALA A 1 72 ? -1.755 3.541 13.268 1.00 94.19 72 ALA A N 1
ATOM 573 C CA . ALA A 1 72 ? -0.340 3.879 13.128 1.00 94.19 72 ALA A CA 1
ATOM 574 C C . ALA A 1 72 ? 0.401 2.883 12.221 1.00 94.19 72 ALA A C 1
ATOM 576 O O . ALA A 1 72 ? 1.220 3.296 11.402 1.00 94.19 72 ALA A O 1
ATOM 577 N N . ALA A 1 73 ? 0.085 1.588 12.316 1.00 94.44 73 ALA A N 1
ATOM 578 C CA . ALA A 1 73 ? 0.651 0.565 11.440 1.00 94.44 73 ALA A CA 1
ATOM 579 C C . ALA A 1 73 ? 0.249 0.776 9.970 1.00 94.44 73 ALA A C 1
ATOM 581 O O . ALA A 1 73 ? 1.111 0.739 9.094 1.00 94.44 73 ALA A O 1
ATOM 582 N N . ALA A 1 74 ? -1.027 1.063 9.696 1.00 93.62 74 ALA A N 1
ATOM 583 C CA . ALA A 1 74 ? -1.518 1.337 8.345 1.00 93.62 74 ALA A CA 1
ATOM 584 C C . ALA A 1 74 ? -0.908 2.616 7.742 1.00 93.62 74 ALA A C 1
ATOM 586 O O . ALA A 1 74 ? -0.529 2.625 6.567 1.00 93.62 74 ALA A O 1
ATOM 587 N N . VAL A 1 75 ? -0.752 3.675 8.546 1.00 94.19 75 VAL A N 1
ATOM 588 C CA . VAL A 1 75 ? -0.058 4.909 8.135 1.00 94.19 75 VAL A CA 1
ATOM 589 C C . VAL A 1 75 ? 1.394 4.604 7.781 1.00 94.19 75 VAL A C 1
ATOM 591 O O . VAL A 1 75 ? 1.816 4.888 6.663 1.00 94.19 75 VAL A O 1
ATOM 594 N N . ARG A 1 76 ? 2.124 3.927 8.672 1.00 95.50 76 ARG A N 1
ATOM 595 C CA . ARG A 1 76 ? 3.529 3.571 8.444 1.00 95.50 76 ARG A CA 1
ATOM 596 C C . ARG A 1 76 ? 3.713 2.686 7.211 1.00 95.50 76 ARG A C 1
ATOM 598 O O . ARG A 1 76 ? 4.645 2.886 6.442 1.00 95.50 76 ARG A O 1
ATOM 605 N N . ALA A 1 77 ? 2.824 1.720 6.992 1.00 94.44 77 ALA A N 1
ATOM 606 C CA . ALA A 1 77 ? 2.881 0.872 5.806 1.00 94.44 77 ALA A CA 1
ATOM 607 C C . ALA A 1 77 ? 2.602 1.662 4.514 1.00 94.44 77 ALA A C 1
ATOM 609 O O . ALA A 1 77 ? 3.186 1.369 3.475 1.00 94.44 77 ALA A O 1
ATOM 610 N N . THR A 1 78 ? 1.747 2.688 4.577 1.00 93.38 78 THR A N 1
ATOM 611 C CA . THR A 1 78 ? 1.493 3.600 3.448 1.00 93.38 78 THR A CA 1
ATOM 612 C C . THR A 1 78 ? 2.713 4.469 3.146 1.00 93.38 78 THR A C 1
ATOM 614 O O . THR A 1 78 ? 3.051 4.658 1.979 1.00 93.38 78 THR A O 1
ATOM 617 N N . GLU A 1 79 ? 3.402 4.960 4.176 1.00 93.56 79 GLU A N 1
ATOM 618 C CA . GLU A 1 79 ? 4.656 5.710 4.032 1.00 93.56 79 GLU A CA 1
ATOM 619 C C . GLU A 1 79 ? 5.744 4.853 3.384 1.00 93.56 79 GLU A C 1
ATOM 621 O O . GLU A 1 79 ? 6.307 5.267 2.374 1.00 93.56 79 GLU A O 1
ATOM 626 N N . ILE A 1 80 ? 5.959 3.630 3.886 1.00 94.44 80 ILE A N 1
ATOM 627 C CA . ILE A 1 80 ? 6.926 2.679 3.316 1.00 94.44 80 ILE A CA 1
ATOM 628 C C . ILE A 1 80 ? 6.595 2.386 1.852 1.00 94.44 80 ILE A C 1
ATOM 630 O O . ILE A 1 80 ? 7.474 2.455 1.001 1.00 94.44 80 ILE A O 1
ATOM 634 N N . LEU A 1 81 ? 5.328 2.100 1.534 1.00 94.38 81 LEU A N 1
ATOM 635 C CA . LEU A 1 81 ? 4.919 1.853 0.153 1.00 94.38 81 LEU A CA 1
ATOM 636 C C . LEU A 1 81 ? 5.177 3.068 -0.745 1.00 94.38 81 LEU A C 1
ATOM 638 O O . LEU A 1 81 ? 5.633 2.896 -1.870 1.00 94.38 81 LEU A O 1
ATOM 642 N N . THR A 1 82 ? 4.903 4.278 -0.258 1.00 91.94 82 THR A N 1
ATOM 643 C CA . THR A 1 82 ? 5.146 5.518 -1.011 1.00 91.94 82 THR A CA 1
ATOM 644 C C . THR A 1 82 ? 6.635 5.725 -1.261 1.00 91.94 82 THR A C 1
ATOM 646 O O . THR A 1 82 ? 7.028 6.025 -2.385 1.00 91.94 82 THR A O 1
ATOM 649 N N . GLU A 1 83 ? 7.459 5.533 -0.233 1.00 93.31 83 GLU A N 1
ATOM 650 C CA . GLU A 1 83 ? 8.911 5.657 -0.324 1.00 93.31 83 GLU A CA 1
ATOM 651 C C . GLU A 1 83 ? 9.485 4.626 -1.297 1.00 93.31 83 GLU A C 1
ATOM 653 O O . GLU A 1 83 ? 10.168 5.004 -2.242 1.00 93.31 83 GLU A O 1
ATOM 658 N N . THR A 1 84 ? 9.160 3.340 -1.124 1.00 92.75 84 THR A N 1
ATOM 659 C CA . THR A 1 84 ? 9.627 2.259 -2.002 1.00 92.75 84 THR A CA 1
ATOM 660 C C . THR A 1 84 ? 9.164 2.470 -3.437 1.00 92.75 84 THR A C 1
ATOM 662 O O . THR A 1 84 ? 9.981 2.407 -4.350 1.00 92.75 84 THR A O 1
ATOM 665 N N . ALA A 1 85 ? 7.879 2.765 -3.653 1.00 87.75 85 ALA A N 1
ATOM 666 C CA . ALA A 1 85 ? 7.346 2.978 -4.994 1.00 87.75 85 ALA A CA 1
ATOM 667 C C . ALA A 1 85 ? 7.981 4.186 -5.695 1.00 87.75 85 ALA A C 1
ATOM 669 O O . ALA A 1 85 ? 8.042 4.191 -6.918 1.00 87.75 85 ALA A O 1
ATOM 670 N N . GLY A 1 86 ? 8.443 5.191 -4.944 1.00 86.25 86 GLY A N 1
ATOM 671 C CA . GLY A 1 86 ? 9.043 6.412 -5.481 1.00 86.25 86 GLY A CA 1
ATOM 672 C C . GLY A 1 86 ? 10.559 6.448 -5.537 1.00 86.25 86 GLY A C 1
ATOM 673 O O . GLY A 1 86 ? 11.107 7.493 -5.875 1.00 86.25 86 GLY A O 1
ATOM 674 N N . ARG A 1 87 ? 11.252 5.342 -5.239 1.00 85.50 87 ARG A N 1
ATOM 675 C CA . ARG A 1 87 ? 12.721 5.302 -5.311 1.00 85.50 87 ARG A CA 1
ATOM 676 C C . ARG A 1 87 ? 13.252 5.516 -6.721 1.00 85.50 87 ARG A C 1
ATOM 678 O O . ARG A 1 87 ? 14.213 6.258 -6.898 1.00 85.50 87 ARG A O 1
ATOM 685 N N . THR A 1 88 ? 12.667 4.837 -7.706 1.00 82.38 88 THR A N 1
ATOM 686 C CA . THR A 1 88 ? 13.120 4.885 -9.103 1.00 82.38 88 THR A CA 1
ATOM 687 C C . THR A 1 88 ? 11.932 4.812 -10.068 1.00 82.38 88 THR A C 1
ATOM 689 O O . THR A 1 88 ? 10.867 4.317 -9.681 1.00 82.38 88 THR A O 1
ATOM 692 N N . PRO A 1 89 ? 12.088 5.243 -11.335 1.00 79.31 89 PRO A N 1
ATOM 693 C CA . PRO A 1 89 ? 11.045 5.105 -12.355 1.00 79.31 89 PRO A CA 1
ATOM 694 C C . PRO A 1 89 ? 10.523 3.666 -12.516 1.00 79.31 89 PRO A C 1
ATOM 696 O O . PRO A 1 89 ? 9.335 3.454 -12.770 1.00 79.31 89 PRO A O 1
ATOM 699 N N . GLU A 1 90 ? 11.381 2.666 -12.322 1.00 79.88 90 GLU A N 1
ATOM 700 C CA . GLU A 1 90 ? 11.043 1.243 -12.390 1.00 79.88 90 GLU A CA 1
ATOM 701 C C . GLU A 1 90 ? 10.103 0.821 -11.252 1.00 79.88 90 GLU A C 1
ATOM 703 O O . GLU A 1 90 ? 9.164 0.056 -11.494 1.00 79.88 90 GLU A O 1
ATOM 708 N N . HIS A 1 91 ? 10.287 1.365 -10.043 1.00 85.19 91 HIS A N 1
ATOM 709 C CA . HIS A 1 91 ? 9.382 1.149 -8.910 1.00 85.19 91 HIS A CA 1
ATOM 710 C C . HIS A 1 91 ? 7.998 1.769 -9.170 1.00 85.19 91 HIS A C 1
ATOM 712 O O . HIS A 1 91 ? 6.971 1.117 -8.942 1.00 85.19 91 HIS A O 1
ATOM 718 N N . VAL A 1 92 ? 7.952 2.983 -9.735 1.00 82.44 92 VAL A N 1
ATOM 719 C CA . VAL A 1 92 ? 6.690 3.645 -10.122 1.00 82.44 92 VAL A CA 1
ATOM 720 C C . VAL A 1 92 ? 5.954 2.815 -11.174 1.00 82.44 92 VAL A C 1
ATOM 722 O O . VAL A 1 92 ? 4.739 2.590 -11.085 1.00 82.44 92 VAL A O 1
ATOM 725 N N . ALA A 1 93 ? 6.694 2.320 -12.168 1.00 79.56 93 ALA A N 1
ATOM 726 C CA . ALA A 1 93 ? 6.157 1.469 -13.219 1.00 79.56 93 ALA A CA 1
ATOM 727 C C . ALA A 1 93 ? 5.649 0.133 -12.656 1.00 79.56 93 ALA A C 1
ATOM 729 O O . ALA A 1 93 ? 4.563 -0.309 -13.040 1.00 79.56 93 ALA A O 1
ATOM 730 N N . ALA A 1 94 ? 6.376 -0.488 -11.722 1.00 84.06 94 ALA A N 1
ATOM 731 C CA . ALA A 1 94 ? 5.959 -1.720 -11.055 1.00 84.06 94 ALA A CA 1
ATOM 732 C C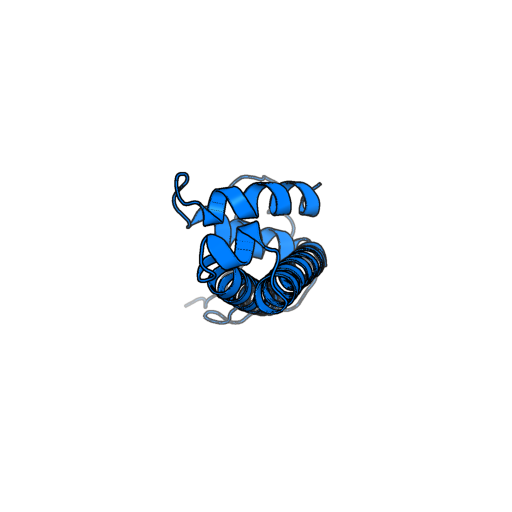 . ALA A 1 94 ? 4.640 -1.541 -10.292 1.00 84.06 94 ALA A C 1
ATOM 734 O O . ALA A 1 94 ? 3.703 -2.323 -10.487 1.00 84.06 94 ALA A O 1
ATOM 735 N N . LEU A 1 95 ? 4.512 -0.471 -9.503 1.00 87.00 95 LEU A N 1
ATOM 736 C CA . LEU A 1 95 ? 3.263 -0.159 -8.808 1.00 87.00 95 LEU A CA 1
ATOM 737 C C . LEU A 1 95 ? 2.117 0.094 -9.799 1.00 87.00 95 LEU A C 1
ATOM 739 O O . LEU A 1 95 ? 1.011 -0.420 -9.624 1.00 87.00 95 LEU A O 1
ATOM 743 N N . SER A 1 96 ? 2.380 0.843 -10.869 1.00 83.50 96 SER A N 1
ATOM 744 C CA . SER A 1 96 ? 1.383 1.150 -11.900 1.00 83.50 96 SER A CA 1
ATOM 745 C C . SER A 1 96 ? 0.879 -0.106 -12.618 1.00 83.50 96 SER A C 1
ATOM 747 O O . SER A 1 96 ? -0.321 -0.221 -12.879 1.00 83.50 96 SER A O 1
ATOM 749 N N . ARG A 1 97 ? 1.762 -1.080 -12.894 1.00 81.81 97 ARG A N 1
ATOM 750 C CA . ARG A 1 97 ? 1.383 -2.400 -13.433 1.00 81.81 97 ARG A CA 1
ATOM 751 C C . ARG A 1 97 ? 0.493 -3.168 -12.461 1.00 81.81 97 ARG A C 1
ATOM 753 O O . ARG A 1 97 ? -0.506 -3.745 -12.878 1.00 81.81 97 ARG A O 1
ATOM 760 N N . PHE A 1 98 ? 0.812 -3.146 -11.170 1.00 82.81 98 PHE A N 1
ATOM 761 C CA . PHE A 1 98 ? -0.016 -3.816 -10.170 1.00 82.81 98 PHE A CA 1
ATOM 762 C C . PHE A 1 98 ? -1.406 -3.177 -10.051 1.00 82.81 98 PHE A C 1
ATOM 764 O O . PHE A 1 98 ? -2.416 -3.868 -9.982 1.00 82.81 98 PHE A O 1
ATOM 771 N N . VAL A 1 99 ? -1.496 -1.848 -10.071 1.00 83.38 99 VAL A N 1
ATOM 772 C CA . VAL A 1 99 ? -2.791 -1.160 -9.960 1.00 83.38 99 VAL A CA 1
ATOM 773 C C . VAL A 1 99 ? -3.627 -1.287 -11.235 1.00 83.38 99 VAL A C 1
ATOM 775 O O . VAL A 1 99 ? -4.858 -1.297 -11.159 1.00 83.38 99 VAL A O 1
ATOM 778 N N . SER A 1 100 ? -3.003 -1.416 -12.409 1.00 80.19 100 SER A N 1
ATOM 779 C CA . SER A 1 100 ? -3.734 -1.538 -13.676 1.00 80.19 100 SER A CA 1
ATOM 780 C C . SER A 1 100 ? -4.554 -2.830 -13.774 1.00 80.19 100 SER A C 1
ATOM 782 O O . SER A 1 100 ? -5.636 -2.789 -14.367 1.00 80.19 100 SER A O 1
ATOM 784 N N . VAL A 1 101 ? -4.096 -3.922 -13.143 1.00 84.00 101 VAL A N 1
ATOM 785 C CA . VAL A 1 101 ? -4.798 -5.221 -13.114 1.00 84.00 101 VAL A CA 1
ATOM 786 C C . VAL A 1 101 ? -5.956 -5.272 -12.114 1.00 84.00 101 VAL A C 1
ATOM 788 O O . VAL A 1 101 ? -6.819 -6.141 -12.220 1.00 84.00 101 VAL A O 1
ATOM 791 N N . ILE A 1 102 ? -6.017 -4.341 -11.159 1.00 80.00 102 ILE A N 1
ATOM 792 C CA . ILE A 1 102 ? -7.119 -4.257 -10.195 1.00 80.00 102 ILE A CA 1
ATOM 793 C C . ILE A 1 102 ? -8.346 -3.625 -10.884 1.00 80.00 102 ILE A C 1
ATOM 795 O O . ILE A 1 102 ? -8.192 -2.589 -11.540 1.00 80.00 102 ILE A O 1
ATOM 799 N N . PRO A 1 103 ? -9.575 -4.160 -10.725 1.00 84.62 103 PRO A N 1
ATOM 800 C CA . PRO A 1 103 ? -10.788 -3.547 -11.276 1.00 84.62 103 PRO A CA 1
ATOM 801 C C . PRO A 1 103 ? -10.950 -2.074 -10.869 1.00 84.62 103 PRO A C 1
ATOM 803 O O . PRO A 1 103 ? -10.593 -1.679 -9.759 1.00 84.62 103 PRO A O 1
ATOM 806 N N . LYS A 1 104 ? -11.464 -1.236 -11.781 1.00 81.25 104 LYS A N 1
ATOM 807 C CA . LYS A 1 104 ? -11.578 0.228 -11.584 1.00 81.25 104 LYS A CA 1
ATOM 808 C C . LYS A 1 104 ? -12.448 0.613 -10.383 1.00 81.25 104 LYS A C 1
ATOM 810 O O . LYS A 1 104 ? -12.210 1.640 -9.757 1.00 81.25 104 LYS A O 1
ATOM 815 N N . ASP A 1 105 ? -13.437 -0.209 -10.082 1.00 86.62 105 ASP A N 1
ATOM 816 C CA . ASP A 1 105 ? -14.404 -0.083 -8.996 1.00 86.62 105 ASP A CA 1
ATOM 817 C C . ASP A 1 105 ? -13.912 -0.673 -7.664 1.00 86.62 105 ASP A C 1
ATOM 819 O O . ASP A 1 105 ? -14.535 -0.464 -6.626 1.00 86.62 105 ASP A O 1
ATOM 823 N N . HIS A 1 106 ? -12.768 -1.361 -7.651 1.00 85.69 106 HIS A N 1
ATOM 824 C CA . HIS A 1 106 ? -12.241 -1.976 -6.441 1.00 85.69 106 HIS A CA 1
ATOM 825 C C . HIS A 1 106 ? -11.621 -0.930 -5.499 1.00 85.69 106 HIS A C 1
ATOM 827 O O . HIS A 1 106 ? -10.747 -0.151 -5.892 1.00 85.69 106 HIS A O 1
ATOM 833 N N . GLY A 1 107 ? -11.992 -0.969 -4.214 1.00 82.56 107 GLY A N 1
ATOM 834 C CA . GLY A 1 107 ? -11.539 0.003 -3.207 1.00 82.56 107 GLY A CA 1
ATOM 835 C C . GLY A 1 107 ? -10.013 0.115 -3.081 1.00 82.56 107 GLY A C 1
ATOM 836 O O . GLY A 1 107 ? -9.488 1.210 -2.903 1.00 82.56 107 GLY A O 1
ATOM 837 N N . ALA A 1 108 ? -9.274 -0.985 -3.273 1.00 83.94 108 ALA A N 1
ATOM 838 C CA . ALA A 1 108 ? -7.805 -0.949 -3.271 1.00 83.94 108 ALA A CA 1
ATOM 839 C C . ALA A 1 108 ? -7.222 -0.068 -4.394 1.00 83.94 108 ALA A C 1
ATOM 841 O O . ALA A 1 108 ? -6.246 0.643 -4.174 1.00 83.94 108 ALA A O 1
ATOM 842 N N . ARG A 1 109 ? -7.835 -0.060 -5.586 1.00 84.31 109 ARG A N 1
ATOM 843 C CA . ARG A 1 109 ? -7.391 0.796 -6.694 1.00 84.31 109 ARG A CA 1
ATOM 844 C C . ARG A 1 109 ? -7.663 2.267 -6.403 1.00 84.31 109 ARG A C 1
ATOM 846 O O . ARG A 1 109 ? -6.821 3.106 -6.703 1.00 84.31 109 ARG A O 1
ATOM 853 N N . GLN A 1 110 ? -8.797 2.570 -5.775 1.00 86.69 110 GLN A N 1
ATOM 854 C CA . GLN A 1 110 ? -9.122 3.929 -5.334 1.00 86.69 110 GLN A CA 1
ATOM 855 C C . GLN A 1 110 ? -8.160 4.415 -4.244 1.00 86.69 110 GLN A C 1
ATOM 857 O O . GLN A 1 110 ? -7.740 5.566 -4.276 1.00 86.69 110 GLN A O 1
ATOM 862 N N . ALA A 1 111 ? -7.760 3.533 -3.325 1.00 86.38 111 ALA A N 1
ATOM 863 C CA . ALA A 1 111 ? -6.797 3.855 -2.275 1.00 86.38 111 ALA A CA 1
ATOM 864 C C . ALA A 1 111 ? -5.372 4.088 -2.814 1.00 86.38 111 ALA A C 1
ATOM 866 O O . ALA A 1 111 ? -4.653 4.935 -2.291 1.00 86.38 1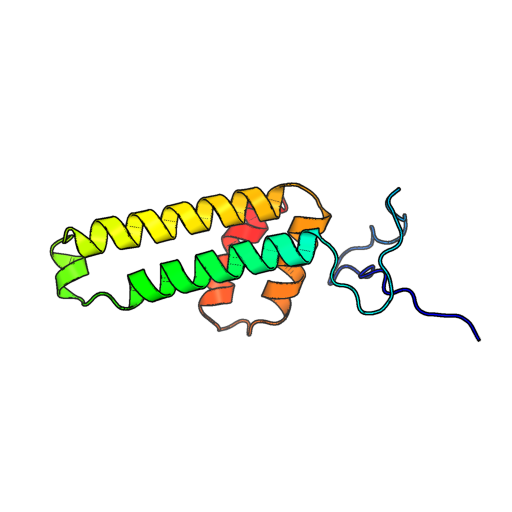11 ALA A O 1
ATOM 867 N N . LEU A 1 112 ? -4.965 3.368 -3.866 1.00 87.25 112 LEU A N 1
ATOM 868 C CA . LEU A 1 112 ? -3.618 3.463 -4.445 1.00 87.25 112 LEU A CA 1
ATOM 869 C C . LEU A 1 112 ? -3.482 4.530 -5.545 1.00 87.25 112 LEU A C 1
ATOM 871 O O . LEU A 1 112 ? -2.371 4.985 -5.814 1.00 87.25 112 LEU A O 1
ATOM 875 N N . ALA A 1 113 ? -4.576 4.968 -6.175 1.00 84.69 113 ALA A N 1
ATOM 876 C CA . ALA A 1 113 ? -4.528 5.981 -7.234 1.00 84.69 113 ALA A CA 1
ATOM 877 C C . ALA A 1 113 ? -3.908 7.328 -6.787 1.00 84.69 113 ALA A C 1
ATOM 879 O O . ALA A 1 113 ? -3.057 7.843 -7.517 1.00 84.69 113 ALA A O 1
ATOM 880 N N . PRO A 1 114 ? -4.234 7.883 -5.598 1.00 85.69 114 PRO A N 1
ATOM 881 C CA . PRO A 1 114 ? -3.570 9.083 -5.084 1.00 85.69 114 PRO A CA 1
ATOM 882 C C . PRO A 1 114 ? -2.069 8.885 -4.848 1.00 85.69 114 PRO A C 1
ATOM 884 O O . PRO A 1 114 ? -1.291 9.820 -5.017 1.00 85.69 114 PRO A O 1
ATOM 887 N N . LEU A 1 115 ? -1.656 7.671 -4.471 1.00 83.88 115 LEU A N 1
ATOM 888 C CA . LEU A 1 115 ? -0.254 7.340 -4.224 1.00 83.88 115 LEU A CA 1
ATOM 889 C C . LEU A 1 115 ? 0.536 7.342 -5.536 1.00 83.88 115 LEU A C 1
ATOM 891 O O . LEU A 1 115 ? 1.584 7.973 -5.607 1.00 83.88 115 LEU A O 1
ATOM 895 N N . ILE A 1 116 ? 0.000 6.735 -6.600 1.00 79.88 116 ILE A N 1
ATOM 896 C CA . ILE A 1 116 ? 0.625 6.779 -7.933 1.00 79.88 116 ILE A CA 1
ATOM 897 C C . ILE A 1 116 ? 0.754 8.221 -8.429 1.00 79.88 116 ILE A C 1
ATOM 899 O O . ILE A 1 116 ? 1.809 8.595 -8.929 1.00 79.88 116 ILE A O 1
ATOM 903 N N . ALA A 1 117 ? -0.282 9.045 -8.254 1.00 79.38 117 ALA A N 1
ATOM 904 C CA . ALA A 1 117 ? -0.229 10.454 -8.644 1.00 79.38 117 ALA A CA 1
ATOM 905 C C . ALA A 1 117 ? 0.846 11.245 -7.877 1.00 79.38 117 ALA A C 1
ATOM 907 O O . ALA A 1 117 ? 1.437 12.164 -8.429 1.00 79.38 117 ALA A O 1
ATOM 908 N N . ARG A 1 118 ? 1.109 10.885 -6.615 1.00 79.44 118 ARG A N 1
ATOM 909 C CA . ARG A 1 118 ? 2.140 11.514 -5.777 1.00 79.44 118 ARG A CA 1
ATOM 910 C C . ARG A 1 118 ? 3.559 11.083 -6.145 1.00 79.44 118 ARG A C 1
ATOM 912 O O . ARG A 1 118 ? 4.491 11.844 -5.931 1.00 79.44 118 ARG A O 1
ATOM 919 N N . VAL A 1 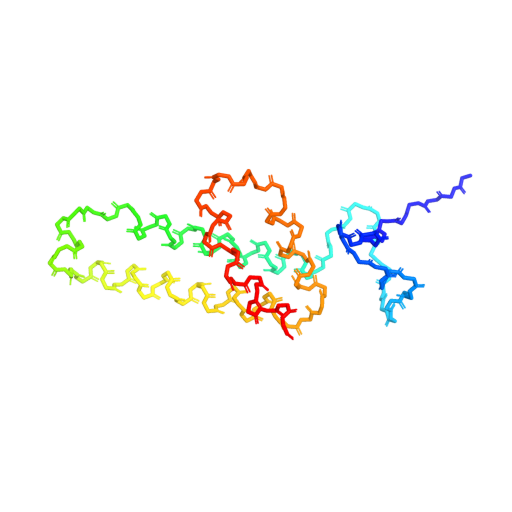119 ? 3.707 9.855 -6.623 1.00 79.00 119 VAL A N 1
ATOM 920 C CA . VAL A 1 119 ? 5.002 9.218 -6.875 1.00 79.00 119 VAL A CA 1
ATOM 921 C C . VAL A 1 119 ? 5.445 9.349 -8.341 1.00 79.00 119 VAL A C 1
ATOM 923 O O . VAL A 1 119 ? 6.635 9.313 -8.628 1.00 79.00 119 VAL A O 1
ATOM 926 N N . GLY A 1 120 ? 4.500 9.501 -9.272 1.00 60.72 120 GLY A N 1
ATOM 927 C CA . GLY A 1 120 ? 4.764 9.702 -10.701 1.00 60.72 120 GLY A CA 1
ATOM 928 C C . GLY A 1 120 ? 4.739 11.161 -11.176 1.00 60.72 120 GLY A C 1
ATOM 929 O O . GLY A 1 120 ? 4.765 11.375 -12.387 1.00 60.72 120 GLY A O 1
ATOM 930 N N . ALA A 1 121 ? 4.623 12.128 -10.259 1.00 54.06 121 ALA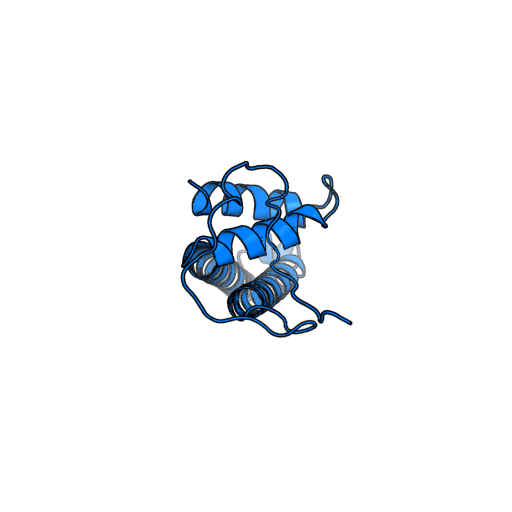 A N 1
ATOM 931 C CA . ALA A 1 121 ? 4.765 13.564 -10.525 1.00 54.06 121 ALA A CA 1
ATOM 932 C C . ALA A 1 121 ? 6.229 13.993 -10.379 1.00 54.06 121 ALA A C 1
ATOM 934 O O . ALA A 1 121 ? 6.668 14.824 -11.204 1.00 54.06 121 ALA A O 1
#

pLDDT: mean 76.28, std 19.78, range [31.62, 95.5]